Protein AF-A0AAN8F4P0-F1 (afdb_monomer)

Solvent-accessible surface area (backbone atoms only — not comparable to full-atom values): 8234 Å² total; per-residue (Å²): 53,38,34,30,38,40,31,37,31,44,55,84,77,78,76,86,78,85,71,76,69,76,75,73,73,69,79,75,73,87,66,94,61,80,70,64,49,78,47,80,46,96,87,73,50,77,48,78,48,69,84,80,88,81,90,81,79,64,81,75,69,72,89,46,67,77,74,31,66,38,68,35,64,47,76,50,68,70,77,83,46,31,62,89,80,51,80,65,75,82,55,97,80,65,80,80,82,61,90,68,53,47,81,70,41,96,56,40,31,74,73,49,78,43,87,49,62,32,81,50,78,55,98,69

pLDDT: mean 80.94, std 14.15, range [39.75, 96.62]

Secondary structure (DSSP, 8-state):
-EEEEEEEEE----------------------S--EEEEE-TTS-EEEEE------------TTTTS-EEEEEEEE--SS--TTT------TT-----TTSGGGSSSEEEEEEEE--S-PPP--

Foldseek 3Di:
DWKKKWKKWFDDPPDDDPPPPPPPVPPPDPPVDFPWDWDQDPVRDIDIDHDDDDDDDADADCPPPPGDMGIGMDDDDDPPDWCVGDFDDADPCRDDDDPCNQVVDPTIGGDDMGTDDRPDTDPD

Structure (mmCIF, N/CA/C/O backbone):
data_AF-A0AAN8F4P0-F1
#
_entry.id   AF-A0AAN8F4P0-F1
#
loop_
_atom_site.group_PDB
_atom_site.id
_atom_site.type_symbol
_atom_site.label_atom_id
_atom_site.label_alt_id
_atom_site.label_comp_id
_atom_site.label_asym_id
_atom_site.label_entity_id
_atom_site.label_seq_id
_atom_site.pdbx_PDB_ins_code
_atom_site.Cartn_x
_atom_site.Cartn_y
_atom_site.Cartn_z
_atom_site.occupancy
_atom_site.B_iso_or_equiv
_atom_site.auth_seq_id
_atom_site.auth_comp_id
_atom_site.auth_asym_id
_atom_site.auth_atom_id
_atom_site.pdbx_PDB_model_num
ATOM 1 N N . MET A 1 1 ? -2.753 -6.248 11.375 1.00 86.19 1 MET A N 1
ATOM 2 C CA . MET A 1 1 ? -1.836 -5.542 10.443 1.00 86.19 1 MET A CA 1
ATOM 3 C C . MET A 1 1 ? -2.111 -6.020 9.026 1.00 86.19 1 MET A C 1
ATOM 5 O O . MET A 1 1 ? -2.212 -7.223 8.820 1.00 86.19 1 MET A O 1
ATOM 9 N N . CYS A 1 2 ? -2.248 -5.089 8.079 1.00 88.50 2 CYS A N 1
ATOM 10 C CA . CYS A 1 2 ? -2.509 -5.362 6.663 1.00 88.50 2 CYS A CA 1
ATOM 11 C C . CYS A 1 2 ? -1.246 -5.246 5.834 1.00 88.50 2 CYS A C 1
ATOM 13 O O . CYS A 1 2 ? -0.545 -4.241 5.907 1.00 88.50 2 CYS A O 1
ATOM 15 N N . ARG A 1 3 ? -0.980 -6.277 5.038 1.00 90.25 3 ARG A N 1
ATOM 16 C CA . ARG A 1 3 ? 0.167 -6.361 4.137 1.00 90.25 3 ARG A CA 1
ATOM 17 C C . ARG A 1 3 ? -0.305 -6.331 2.695 1.00 90.25 3 ARG A C 1
ATOM 19 O O . ARG A 1 3 ? -1.395 -6.809 2.386 1.00 90.25 3 ARG A O 1
ATOM 26 N N . ALA A 1 4 ? 0.528 -5.807 1.814 1.00 90.12 4 ALA A N 1
ATOM 27 C CA . ALA A 1 4 ? 0.379 -5.951 0.381 1.00 90.12 4 ALA A CA 1
ATOM 28 C C . ALA A 1 4 ? 1.743 -5.951 -0.306 1.00 90.12 4 ALA A C 1
ATOM 30 O O . ALA A 1 4 ? 2.714 -5.417 0.223 1.00 90.12 4 ALA A O 1
ATOM 31 N N . THR A 1 5 ? 1.825 -6.562 -1.481 1.00 91.06 5 THR A N 1
ATOM 32 C CA . THR A 1 5 ? 3.082 -6.722 -2.212 1.00 91.06 5 THR A CA 1
ATOM 33 C C . THR A 1 5 ? 2.974 -6.084 -3.585 1.00 91.06 5 THR A C 1
ATOM 35 O O . THR A 1 5 ? 2.049 -6.367 -4.346 1.00 91.06 5 THR A O 1
ATOM 38 N N . VAL A 1 6 ? 3.955 -5.247 -3.906 1.00 90.94 6 VAL A N 1
ATOM 39 C CA . VAL A 1 6 ? 4.135 -4.615 -5.211 1.00 90.94 6 VAL A CA 1
ATOM 40 C C . VAL A 1 6 ? 5.326 -5.279 -5.889 1.00 90.94 6 VAL A C 1
ATOM 42 O O . VAL A 1 6 ? 6.416 -5.321 -5.316 1.00 90.94 6 VAL A O 1
ATOM 45 N N . GLN A 1 7 ? 5.140 -5.783 -7.105 1.00 91.38 7 GLN A N 1
ATOM 46 C CA . GLN A 1 7 ? 6.234 -6.307 -7.912 1.00 91.38 7 GLN A CA 1
ATOM 47 C C . GLN A 1 7 ? 6.741 -5.225 -8.864 1.00 91.38 7 GLN A C 1
ATOM 49 O O . GLN A 1 7 ? 6.031 -4.806 -9.780 1.00 91.38 7 GLN A O 1
ATOM 54 N N . LEU A 1 8 ? 7.984 -4.808 -8.657 1.00 88.50 8 LEU A N 1
ATOM 55 C CA . LEU A 1 8 ? 8.717 -3.899 -9.526 1.00 88.50 8 LEU A CA 1
ATOM 56 C C . LEU A 1 8 ? 9.556 -4.716 -10.503 1.00 88.50 8 LEU A C 1
ATOM 58 O O . LEU A 1 8 ? 10.270 -5.639 -10.101 1.00 88.50 8 LEU A O 1
ATOM 62 N N . LYS A 1 9 ? 9.485 -4.387 -11.788 1.00 86.75 9 LYS A N 1
ATOM 63 C CA . LYS A 1 9 ? 10.306 -5.008 -12.826 1.00 86.75 9 LYS A CA 1
ATOM 64 C C . LYS A 1 9 ? 11.218 -3.952 -13.420 1.00 86.75 9 LYS A C 1
ATOM 66 O O . LYS A 1 9 ? 10.740 -2.884 -13.787 1.00 86.75 9 LYS A O 1
ATOM 71 N N . LEU A 1 10 ? 12.517 -4.227 -13.489 1.00 80.50 10 LEU A N 1
ATOM 72 C CA . LEU A 1 10 ? 13.431 -3.290 -14.130 1.00 80.50 10 LEU A CA 1
ATOM 73 C C . LEU A 1 10 ? 13.129 -3.236 -15.636 1.00 80.50 10 LEU A C 1
ATOM 75 O O . LEU A 1 10 ? 12.961 -4.278 -16.279 1.00 80.5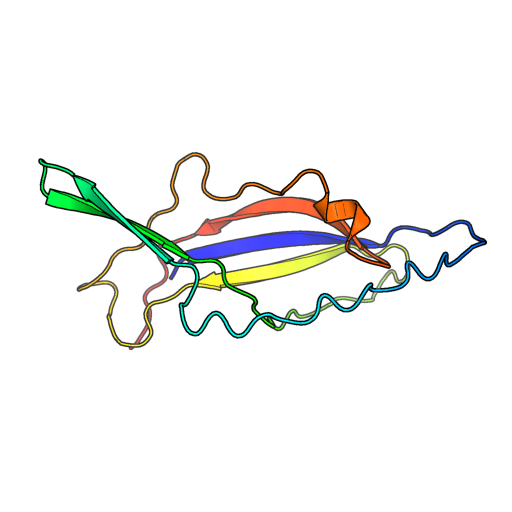0 10 LEU A O 1
ATOM 79 N N . GLN A 1 11 ? 13.050 -2.029 -16.191 1.00 72.50 11 GLN A N 1
ATOM 80 C CA . GLN A 1 11 ? 12.858 -1.826 -17.623 1.00 72.50 11 GLN A CA 1
ATOM 81 C C . GLN A 1 11 ? 14.226 -1.621 -18.284 1.00 72.50 11 GLN A C 1
ATOM 83 O O . GLN A 1 11 ? 15.005 -0.760 -17.875 1.00 72.50 11 GLN A O 1
ATOM 88 N N . MET A 1 12 ? 14.535 -2.407 -19.322 1.00 57.28 12 MET A N 1
ATOM 89 C CA . MET A 1 12 ? 15.708 -2.155 -20.165 1.00 57.28 12 MET A CA 1
ATOM 90 C C . MET A 1 12 ? 15.440 -0.895 -20.985 1.00 57.28 12 MET A C 1
ATOM 92 O O . MET A 1 12 ? 14.730 -0.933 -21.990 1.00 57.28 12 MET A O 1
ATOM 96 N N . ILE A 1 13 ? 15.988 0.230 -20.539 1.00 59.47 13 ILE A N 1
ATOM 97 C CA . ILE A 1 13 ? 15.930 1.483 -21.283 1.00 59.47 13 ILE A CA 1
ATOM 98 C C . ILE A 1 13 ? 16.886 1.339 -22.478 1.00 59.47 13 ILE A C 1
ATOM 100 O O . ILE A 1 13 ? 18.093 1.537 -22.351 1.00 59.47 13 ILE A O 1
ATOM 104 N N . ALA A 1 14 ? 16.375 0.950 -23.648 1.00 44.59 14 ALA A N 1
ATOM 105 C CA . ALA A 1 14 ? 17.085 1.195 -24.901 1.00 44.59 14 ALA A CA 1
ATOM 106 C C . ALA A 1 14 ? 17.119 2.724 -25.096 1.00 44.59 14 ALA A C 1
ATOM 108 O O . ALA A 1 14 ? 16.063 3.342 -25.187 1.00 44.59 14 ALA A O 1
ATOM 109 N N . GLY A 1 15 ? 18.310 3.339 -25.025 1.00 46.22 15 GLY A N 1
ATOM 110 C CA . GLY A 1 15 ? 18.493 4.806 -24.982 1.00 46.22 15 GLY A CA 1
ATOM 111 C C . GLY A 1 15 ? 18.126 5.540 -26.285 1.00 46.22 15 GLY A C 1
ATOM 112 O O . GLY A 1 15 ? 17.486 4.945 -27.147 1.00 46.22 15 GLY A O 1
ATOM 113 N N . PRO A 1 16 ? 18.589 6.788 -26.526 1.00 57.75 16 PRO A N 1
ATOM 114 C CA . PRO A 1 16 ? 19.084 7.832 -25.623 1.00 57.75 16 PRO A CA 1
ATOM 115 C C . PRO A 1 16 ? 17.952 8.842 -25.294 1.00 57.75 16 PRO A C 1
ATOM 117 O O . PRO A 1 16 ? 16.800 8.601 -25.622 1.00 57.75 16 PRO A O 1
ATOM 120 N N . PHE A 1 17 ? 18.277 9.984 -24.679 1.00 51.81 17 PHE A N 1
ATOM 121 C CA . PHE A 1 17 ? 17.366 11.047 -24.207 1.00 51.81 17 PHE A CA 1
ATOM 122 C C . PHE A 1 17 ? 16.738 10.804 -22.830 1.00 51.81 17 PHE A C 1
ATOM 124 O O . PHE A 1 17 ? 15.538 10.598 -22.673 1.00 51.81 17 PHE A O 1
ATOM 131 N N . TYR A 1 18 ? 17.548 11.029 -21.794 1.00 49.97 18 TYR A N 1
ATOM 132 C CA . TYR A 1 18 ? 17.028 11.729 -20.624 1.00 49.97 18 TYR A CA 1
ATOM 133 C C . TYR A 1 18 ? 16.527 13.099 -21.102 1.00 49.97 18 TYR A C 1
ATOM 135 O O . TYR A 1 18 ? 17.280 14.072 -21.125 1.00 49.97 18 TYR A O 1
ATOM 143 N N . THR A 1 19 ? 15.260 13.217 -21.502 1.00 39.75 19 THR A N 1
ATOM 144 C CA . THR A 1 19 ? 14.604 14.507 -21.315 1.00 39.75 19 THR A CA 1
ATOM 145 C C . THR A 1 19 ? 14.534 14.687 -19.813 1.00 39.75 19 THR A C 1
ATOM 147 O O . THR A 1 19 ? 13.699 14.073 -19.146 1.00 39.75 19 THR A O 1
ATOM 150 N N . ILE A 1 20 ? 15.441 15.504 -19.276 1.00 51.56 20 ILE A N 1
ATOM 151 C CA . ILE A 1 20 ? 15.214 16.182 -18.009 1.00 51.56 20 ILE A CA 1
ATOM 152 C C . ILE A 1 20 ? 13.888 16.899 -18.230 1.00 51.56 20 ILE A C 1
ATOM 154 O O . ILE A 1 20 ? 13.850 17.947 -18.872 1.00 51.56 20 ILE A O 1
ATOM 158 N N . LYS A 1 21 ? 12.773 16.310 -17.783 1.00 44.72 21 LYS A N 1
ATOM 159 C CA . LYS A 1 21 ? 11.580 17.114 -17.583 1.00 44.72 21 LYS A CA 1
AT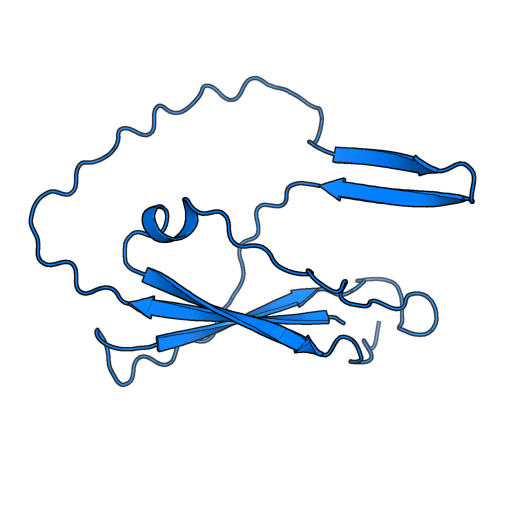OM 160 C C . LYS A 1 21 ? 12.022 18.152 -16.566 1.00 44.72 21 LYS A C 1
ATOM 162 O O . LYS A 1 21 ? 12.414 17.749 -15.466 1.00 44.72 21 LYS A O 1
ATOM 167 N N . PRO A 1 22 ? 12.034 19.452 -16.904 1.00 45.34 22 PRO A N 1
ATOM 168 C CA . PRO A 1 22 ? 12.185 20.443 -15.868 1.00 45.34 22 PRO A CA 1
ATOM 169 C C . PRO A 1 22 ? 11.063 20.145 -14.881 1.00 45.34 22 PRO A C 1
ATOM 171 O O . PRO A 1 22 ? 9.882 20.189 -15.230 1.00 45.34 22 PRO A O 1
ATOM 174 N N . SER A 1 23 ? 11.439 19.758 -13.662 1.00 51.94 23 SER A N 1
ATOM 175 C CA . SER A 1 23 ? 10.560 19.952 -12.528 1.00 51.94 23 SER A CA 1
ATOM 176 C C . SER A 1 23 ? 10.349 21.453 -12.517 1.00 51.94 23 SER A C 1
ATOM 178 O O . SER A 1 23 ? 11.200 22.209 -12.049 1.00 51.94 23 SER A O 1
ATOM 180 N N . SER A 1 24 ? 9.263 21.906 -13.142 1.00 53.56 24 SER A N 1
ATOM 181 C CA . SER A 1 24 ? 8.648 23.159 -12.768 1.00 53.56 24 SER A CA 1
ATOM 182 C C . SER A 1 24 ? 8.332 22.956 -11.298 1.00 53.56 24 SER A C 1
ATOM 184 O O . SER A 1 24 ? 7.316 22.349 -10.952 1.00 53.56 24 SER A O 1
ATOM 186 N N . ALA A 1 25 ? 9.297 23.333 -10.458 1.00 55.72 25 ALA A N 1
ATOM 187 C CA . ALA A 1 25 ? 9.161 23.409 -9.030 1.00 55.72 25 ALA A CA 1
ATOM 188 C C . ALA A 1 25 ? 7.974 24.334 -8.830 1.00 55.72 25 ALA A C 1
ATOM 190 O O . ALA A 1 25 ? 8.070 25.554 -8.959 1.00 55.72 25 ALA A O 1
ATOM 191 N N . LEU A 1 26 ? 6.815 23.710 -8.657 1.00 57.72 26 LEU A N 1
ATOM 192 C CA . LEU A 1 26 ? 5.594 24.397 -8.343 1.00 57.72 26 LEU A CA 1
ATOM 193 C C . LEU A 1 26 ? 5.906 25.036 -7.005 1.00 57.72 26 LEU A C 1
ATOM 195 O O . LEU A 1 26 ? 6.161 24.333 -6.023 1.00 57.72 26 LEU A O 1
ATOM 199 N N . LEU A 1 27 ? 6.000 26.364 -7.028 1.00 56.50 27 LEU A N 1
ATOM 200 C CA . LEU A 1 27 ? 6.011 27.214 -5.856 1.00 56.50 27 LEU A CA 1
ATOM 201 C C . LEU A 1 27 ? 4.954 26.623 -4.926 1.00 56.50 27 LEU A C 1
ATOM 203 O O . LEU A 1 27 ? 3.775 26.715 -5.255 1.00 56.50 27 LEU A O 1
ATOM 207 N N . LYS A 1 28 ? 5.351 25.896 -3.870 1.00 66.25 28 LYS A N 1
ATOM 208 C CA . LYS A 1 28 ? 4.388 25.307 -2.936 1.00 66.25 28 LYS A CA 1
ATOM 209 C C . LYS A 1 28 ? 3.642 26.501 -2.351 1.00 66.25 28 LYS A C 1
ATOM 211 O O . LYS A 1 28 ? 4.255 27.225 -1.563 1.00 66.25 28 LYS A O 1
ATOM 216 N N . PRO A 1 29 ? 2.372 26.757 -2.718 1.00 60.81 29 PRO A N 1
ATOM 217 C CA . PRO A 1 29 ? 1.614 27.752 -1.997 1.00 60.81 29 PRO A CA 1
ATOM 218 C C . PRO A 1 29 ? 1.501 27.196 -0.580 1.00 60.81 29 PRO A C 1
ATOM 220 O O . PRO A 1 29 ? 1.296 25.992 -0.395 1.00 60.81 29 PRO A O 1
ATOM 223 N N . CYS A 1 30 ? 1.702 28.049 0.416 1.00 60.59 30 CYS A N 1
ATOM 224 C CA . CYS A 1 30 ? 1.538 27.694 1.815 1.00 60.59 30 CYS A CA 1
ATOM 225 C C . CYS A 1 30 ? 0.045 27.434 2.094 1.00 60.59 30 CYS A C 1
ATOM 227 O O . CYS A 1 30 ? -0.646 28.259 2.676 1.00 60.59 30 CYS A O 1
ATOM 229 N N . PHE A 1 31 ? -0.485 26.302 1.629 1.00 55.16 31 PHE A N 1
ATOM 230 C CA . PHE A 1 31 ? -1.727 25.750 2.145 1.00 55.16 31 PHE A CA 1
ATOM 231 C C . PHE A 1 31 ? -1.355 25.022 3.433 1.00 55.16 31 PHE A C 1
ATOM 233 O O . PHE A 1 31 ? -0.963 23.857 3.413 1.00 55.16 31 PHE A O 1
ATOM 240 N N . LEU A 1 32 ? -1.463 25.711 4.569 1.00 64.06 32 LEU A N 1
ATOM 241 C CA . LEU A 1 32 ? -1.350 25.123 5.913 1.00 64.06 32 LEU A CA 1
ATOM 242 C C . LEU A 1 32 ? -2.572 24.254 6.257 1.00 64.06 32 LEU A C 1
ATOM 244 O O . LEU A 1 32 ? -3.018 24.205 7.398 1.00 64.06 32 LEU A O 1
ATOM 248 N N . GLN A 1 33 ? -3.135 23.576 5.262 1.00 67.38 33 GLN A N 1
ATOM 249 C CA . GLN A 1 33 ? -4.242 22.664 5.431 1.00 67.38 33 GLN A CA 1
ATOM 250 C C . GLN A 1 33 ? -3.880 21.355 4.752 1.00 67.38 33 GLN A C 1
ATOM 252 O O . GLN A 1 33 ? -3.655 21.253 3.549 1.00 67.38 33 GLN A O 1
ATOM 257 N N . GLU A 1 34 ? -3.754 20.342 5.585 1.00 71.94 34 GLU A N 1
ATOM 258 C CA . GLU A 1 34 ? -3.470 18.978 5.187 1.00 71.94 34 GLU A CA 1
ATOM 259 C C . GLU A 1 34 ? -4.636 18.446 4.350 1.00 71.94 34 GLU A C 1
ATOM 261 O O . GLU A 1 34 ? -5.788 18.486 4.783 1.00 71.94 34 GLU A O 1
ATOM 266 N N . ASN A 1 35 ? -4.315 17.952 3.149 1.00 80.31 35 ASN A N 1
ATOM 267 C CA . ASN A 1 35 ? -5.267 17.370 2.205 1.00 80.31 35 ASN A CA 1
ATOM 268 C C . ASN A 1 35 ? -5.911 16.117 2.814 1.00 80.31 35 ASN A C 1
ATOM 270 O O . ASN A 1 35 ? -5.397 15.003 2.672 1.00 80.31 35 ASN A O 1
ATOM 274 N N . ARG A 1 36 ? -7.014 16.329 3.530 1.00 89.75 36 ARG A N 1
ATOM 275 C CA . ARG A 1 36 ? -7.841 15.301 4.155 1.00 89.75 36 ARG A CA 1
ATOM 276 C C . ARG A 1 36 ? -9.287 15.508 3.757 1.00 89.75 36 ARG A C 1
ATOM 278 O O . ARG A 1 36 ? -9.787 16.631 3.785 1.00 89.75 36 ARG A O 1
ATOM 285 N N . PHE A 1 37 ? -9.954 14.409 3.461 1.00 92.81 37 PHE A N 1
ATOM 286 C CA . PHE A 1 37 ? -11.377 14.354 3.196 1.00 92.81 37 PHE A CA 1
ATOM 287 C C . PHE A 1 37 ? -12.055 13.523 4.287 1.00 92.81 37 PHE A C 1
ATOM 289 O O . PHE A 1 37 ? -11.609 12.423 4.614 1.00 92.81 37 PHE A O 1
ATOM 296 N N . LEU A 1 38 ? -13.126 14.068 4.863 1.00 94.00 38 LEU A N 1
ATOM 297 C CA . LEU A 1 38 ? -13.923 13.418 5.896 1.00 94.00 38 LEU A CA 1
ATOM 298 C C . LEU A 1 38 ? -15.398 13.520 5.515 1.00 94.00 38 LEU A C 1
ATOM 300 O O . LEU A 1 38 ? -15.913 14.622 5.332 1.00 94.00 38 LEU A O 1
ATOM 304 N N . LYS A 1 39 ? -16.087 12.382 5.426 1.00 94.94 39 LYS A N 1
ATOM 305 C CA . LYS A 1 39 ? -17.531 12.334 5.175 1.00 94.94 39 LYS A CA 1
ATOM 306 C C . LYS A 1 39 ? -18.215 11.459 6.213 1.00 94.94 39 LYS A C 1
ATOM 308 O O . LYS A 1 39 ? -17.963 10.258 6.286 1.00 94.94 39 LYS A O 1
ATOM 313 N N . ILE A 1 40 ? -19.110 12.075 6.979 1.00 96.56 40 ILE A N 1
ATOM 314 C CA . ILE A 1 40 ? -19.985 11.396 7.933 1.00 96.56 40 ILE A CA 1
ATOM 315 C C . ILE A 1 40 ? -21.283 11.049 7.206 1.00 96.56 40 ILE A C 1
ATOM 317 O O . ILE A 1 40 ? -21.919 11.912 6.599 1.00 96.56 40 ILE A O 1
ATOM 321 N N . ARG A 1 41 ? -21.658 9.774 7.229 1.00 96.56 41 ARG A N 1
ATOM 322 C CA . ARG A 1 41 ? -22.939 9.295 6.706 1.00 96.56 41 ARG A CA 1
ATOM 323 C C . ARG A 1 41 ? -23.995 9.296 7.813 1.00 96.56 41 ARG A C 1
ATOM 325 O O . ARG A 1 41 ? -23.668 9.203 8.992 1.00 96.56 41 ARG A O 1
ATOM 332 N N . SER A 1 42 ? -25.269 9.347 7.431 1.00 96.50 42 SER A N 1
ATOM 333 C CA . SER A 1 42 ? -26.398 9.310 8.373 1.00 96.50 42 SER A CA 1
ATOM 334 C C . SER A 1 42 ? -26.514 7.999 9.163 1.00 96.50 42 SER A C 1
ATOM 336 O O . SER A 1 42 ? -27.130 7.992 10.221 1.00 96.50 42 SER A O 1
ATOM 338 N N . ASP A 1 43 ? -25.903 6.908 8.691 1.00 96.62 43 ASP A N 1
ATOM 339 C CA . ASP A 1 43 ? -25.844 5.610 9.380 1.00 96.62 43 ASP A CA 1
ATOM 340 C C . ASP A 1 43 ? -24.698 5.509 10.403 1.00 96.62 43 ASP A C 1
ATOM 342 O O . ASP A 1 43 ? -24.438 4.433 10.936 1.00 96.62 43 ASP A O 1
ATOM 346 N N . GLY A 1 44 ? -23.981 6.609 10.653 1.00 95.12 44 GLY A N 1
ATOM 347 C CA . GLY A 1 44 ? -22.860 6.657 11.591 1.00 95.12 44 GLY A CA 1
ATOM 348 C C . GLY A 1 44 ? -21.529 6.163 11.019 1.00 95.12 44 GLY A C 1
ATOM 349 O O . GLY A 1 44 ? -20.525 6.178 11.728 1.00 95.12 44 GLY A O 1
ATOM 350 N N . LYS A 1 45 ? -21.468 5.762 9.740 1.00 94.38 45 LYS A N 1
ATOM 351 C CA . LYS A 1 45 ? -20.202 5.384 9.093 1.00 94.38 45 LYS A CA 1
ATOM 352 C C . LYS A 1 45 ? -19.382 6.614 8.709 1.00 94.38 45 LYS A C 1
ATOM 354 O O . LYS A 1 45 ? -19.909 7.595 8.176 1.00 94.38 45 LYS A O 1
ATOM 359 N N . LEU A 1 46 ? -18.072 6.515 8.915 1.00 94.94 46 LEU A N 1
ATOM 360 C CA . LEU A 1 46 ? -17.100 7.552 8.594 1.00 94.94 46 LEU A CA 1
ATOM 361 C C . LEU A 1 46 ? -16.243 7.131 7.403 1.00 94.94 46 LEU A C 1
ATOM 363 O O . LEU A 1 46 ? -15.630 6.068 7.424 1.00 94.94 46 LEU A O 1
ATOM 367 N N . ILE A 1 47 ? -16.175 7.981 6.383 1.00 93.88 47 ILE A N 1
ATOM 368 C CA . ILE A 1 47 ? -15.219 7.840 5.284 1.00 93.88 47 ILE A CA 1
ATOM 369 C C . ILE A 1 47 ? -14.105 8.852 5.524 1.00 93.88 47 ILE A C 1
ATOM 371 O O . ILE A 1 47 ? -14.372 10.052 5.616 1.00 93.88 47 ILE A O 1
ATOM 375 N N . TYR A 1 48 ? -12.875 8.358 5.627 1.00 93.19 48 TYR A N 1
ATOM 376 C CA . TYR A 1 48 ? -11.673 9.158 5.825 1.00 93.19 48 TYR A 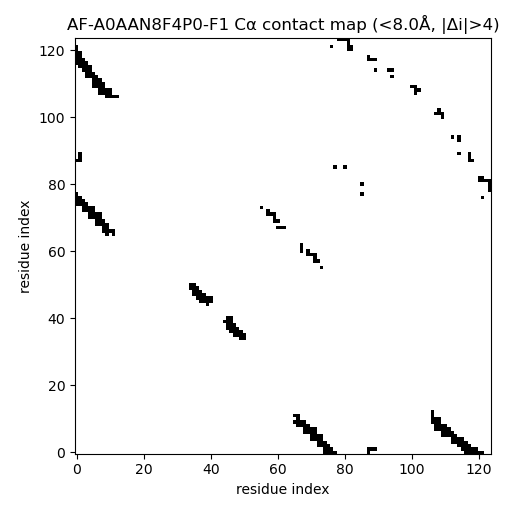CA 1
ATOM 377 C C . TYR A 1 48 ? -10.673 8.865 4.709 1.00 93.19 48 TYR A C 1
ATOM 379 O O . TYR A 1 48 ? -10.284 7.715 4.524 1.00 93.19 48 TYR A O 1
ATOM 387 N N . ASP A 1 49 ? -10.258 9.904 3.989 1.00 92.31 49 ASP A N 1
ATOM 388 C CA . ASP A 1 49 ? -9.262 9.810 2.923 1.00 92.31 49 ASP A CA 1
ATOM 389 C C . ASP A 1 49 ? -8.168 10.869 3.111 1.00 92.31 49 ASP A C 1
ATOM 391 O O . ASP A 1 49 ? -8.424 12.020 3.481 1.00 92.31 49 ASP A O 1
ATOM 395 N N . ARG A 1 50 ? -6.919 10.460 2.891 1.00 91.00 50 ARG A N 1
ATOM 396 C CA . ARG A 1 50 ? -5.734 11.300 3.049 1.00 91.00 50 ARG A CA 1
ATOM 397 C C . ARG A 1 50 ? -4.653 10.868 2.074 1.00 91.00 50 ARG A C 1
ATOM 399 O O . ARG A 1 50 ? -4.249 9.709 2.037 1.00 91.00 50 ARG A O 1
ATOM 406 N N . ARG A 1 51 ? -4.059 11.850 1.394 1.00 89.19 51 ARG A N 1
ATOM 407 C CA . ARG A 1 51 ? -2.849 11.630 0.600 1.00 89.19 51 ARG A CA 1
ATOM 408 C C . ARG A 1 51 ? -1.623 11.510 1.505 1.00 89.19 51 ARG A C 1
ATOM 410 O O . ARG A 1 51 ? -1.303 12.441 2.245 1.00 89.19 51 ARG A O 1
ATOM 417 N N . LEU A 1 52 ? -0.913 10.389 1.397 1.00 88.25 52 LEU A N 1
ATOM 418 C CA . LEU A 1 52 ? 0.348 10.135 2.093 1.00 88.25 52 LEU A CA 1
ATOM 419 C C . LEU A 1 52 ? 1.499 10.019 1.089 1.00 88.25 52 LEU A C 1
ATOM 421 O O . LEU A 1 52 ? 1.351 9.403 0.036 1.00 88.25 52 LEU A O 1
ATOM 425 N N . THR A 1 53 ? 2.651 10.585 1.442 1.00 88.06 53 THR A N 1
ATOM 426 C CA . THR A 1 53 ? 3.929 10.333 0.764 1.00 88.06 53 THR A CA 1
ATOM 427 C C . THR A 1 53 ? 4.816 9.603 1.760 1.00 88.06 53 THR A C 1
ATOM 429 O O . THR A 1 53 ? 5.147 10.165 2.802 1.00 88.06 53 THR A O 1
ATOM 432 N N . LEU A 1 54 ? 5.152 8.346 1.472 1.00 86.44 54 LEU A N 1
ATOM 433 C CA . LEU A 1 54 ? 5.873 7.466 2.390 1.00 86.44 54 LEU A CA 1
ATOM 434 C C . LEU A 1 54 ? 7.215 7.056 1.785 1.00 86.44 54 LEU A C 1
ATOM 436 O O . LEU A 1 54 ? 7.300 6.758 0.596 1.00 86.44 54 LEU A O 1
ATOM 440 N N . HIS A 1 55 ? 8.243 6.998 2.627 1.00 89.62 55 HIS A N 1
ATOM 441 C CA . HIS A 1 55 ? 9.521 6.372 2.305 1.00 89.62 55 HIS A CA 1
ATOM 442 C C . HIS A 1 55 ? 9.552 5.006 2.986 1.00 89.62 55 HIS A C 1
ATOM 444 O O . HIS A 1 55 ? 9.620 4.925 4.210 1.00 89.62 55 HIS A O 1
ATOM 450 N N . LEU A 1 56 ? 9.438 3.942 2.194 1.00 88.75 56 LEU A N 1
ATOM 451 C CA . LEU A 1 56 ? 9.372 2.567 2.685 1.00 88.75 56 LEU A CA 1
ATOM 452 C C . LEU A 1 56 ? 10.698 1.850 2.429 1.00 88.75 56 LEU A C 1
ATOM 454 O O . LEU A 1 56 ? 11.362 2.101 1.423 1.00 88.75 56 LEU A O 1
ATOM 458 N N . SER A 1 57 ? 11.071 0.945 3.330 1.00 91.19 57 SER A N 1
ATOM 459 C CA . SER A 1 57 ? 12.213 0.052 3.150 1.00 91.19 57 SER A CA 1
ATOM 460 C C . SER A 1 57 ? 11.771 -1.250 2.480 1.00 91.19 57 SER A C 1
ATOM 462 O O . SER A 1 57 ? 10.732 -1.817 2.807 1.00 91.19 57 SER A O 1
ATOM 464 N N . CYS A 1 58 ? 12.568 -1.733 1.528 1.00 90.75 58 CYS A N 1
ATOM 465 C CA . CYS A 1 58 ? 12.322 -2.977 0.804 1.00 90.75 58 CYS A CA 1
ATOM 466 C C . CYS A 1 58 ? 13.643 -3.732 0.624 1.00 90.75 58 CYS A C 1
ATOM 468 O O . CYS A 1 58 ? 14.654 -3.135 0.254 1.00 90.75 58 CYS A O 1
ATOM 470 N N . SER A 1 59 ? 13.646 -5.039 0.905 1.00 91.50 59 SER A N 1
ATOM 471 C CA . SER A 1 59 ? 14.819 -5.896 0.701 1.00 91.50 59 SER A CA 1
ATOM 472 C C . SER A 1 59 ? 14.866 -6.386 -0.744 1.00 91.50 59 SER A C 1
ATOM 474 O O . SER A 1 59 ? 13.981 -7.117 -1.188 1.00 91.50 59 SER A O 1
ATOM 476 N N . MET A 1 60 ? 15.903 -5.986 -1.479 1.00 89.75 60 MET A N 1
ATOM 477 C CA . MET A 1 60 ? 16.059 -6.309 -2.895 1.00 89.75 60 MET A CA 1
ATOM 478 C C .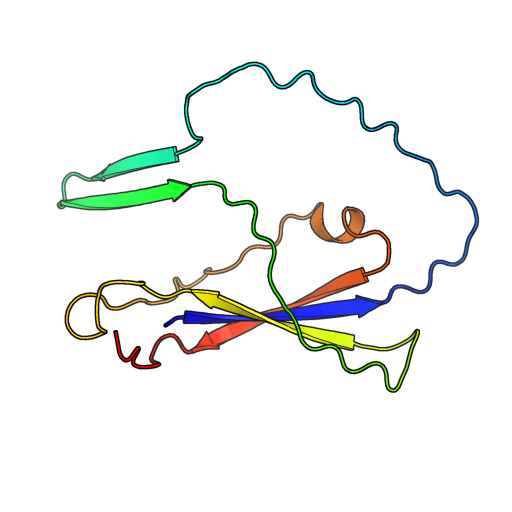 MET A 1 60 ? 17.022 -7.474 -3.123 1.00 89.75 60 MET A C 1
ATOM 480 O O . MET A 1 60 ? 18.100 -7.535 -2.537 1.00 89.75 60 MET A O 1
ATOM 484 N N . HIS A 1 61 ? 16.649 -8.371 -4.033 1.00 88.75 61 HIS A N 1
ATOM 485 C CA . HIS A 1 61 ? 17.450 -9.525 -4.433 1.00 88.75 61 HIS A CA 1
ATOM 486 C C . HIS A 1 61 ? 18.039 -9.293 -5.829 1.00 88.75 61 HIS A C 1
ATOM 488 O O . HIS A 1 61 ? 17.377 -9.525 -6.838 1.00 88.75 61 HIS A O 1
ATOM 494 N N . LEU A 1 62 ? 19.296 -8.849 -5.896 1.00 88.31 62 LEU A N 1
ATOM 495 C CA . LEU A 1 62 ? 19.964 -8.389 -7.128 1.00 88.31 62 LEU A CA 1
ATOM 496 C C . LEU A 1 62 ? 20.659 -9.506 -7.933 1.00 88.31 62 LEU A C 1
ATOM 498 O O . LEU A 1 62 ? 21.604 -9.259 -8.676 1.00 88.31 62 LEU A O 1
ATOM 502 N N . SER A 1 63 ? 20.211 -10.756 -7.801 1.00 88.88 63 SER A N 1
ATOM 503 C CA . SER A 1 63 ? 20.887 -11.918 -8.409 1.00 88.88 63 SER A CA 1
ATOM 504 C C . SER A 1 63 ? 20.887 -11.923 -9.942 1.00 88.88 63 SER A C 1
ATOM 506 O O . SER A 1 63 ? 21.742 -12.559 -10.552 1.00 88.88 63 SER A O 1
ATOM 508 N N . ARG A 1 64 ? 19.926 -11.235 -10.570 1.00 84.88 64 ARG A N 1
ATOM 509 C CA . ARG A 1 64 ? 19.746 -11.178 -12.030 1.00 84.88 64 ARG A CA 1
ATOM 510 C C . ARG A 1 64 ? 19.770 -9.756 -12.575 1.00 84.88 64 ARG A C 1
ATOM 512 O O . ARG A 1 64 ? 19.164 -9.501 -13.609 1.00 84.88 64 ARG A O 1
ATOM 519 N N . TYR A 1 65 ? 20.435 -8.835 -11.885 1.00 82.25 65 TYR A N 1
ATOM 520 C CA . TYR A 1 65 ? 20.566 -7.460 -12.359 1.00 82.25 65 TYR A CA 1
ATOM 521 C C . TYR A 1 65 ? 21.159 -7.430 -13.784 1.00 82.25 65 TYR A C 1
ATOM 523 O O . TYR A 1 65 ? 22.140 -8.141 -14.024 1.00 82.25 65 TYR A O 1
ATOM 531 N N . PRO 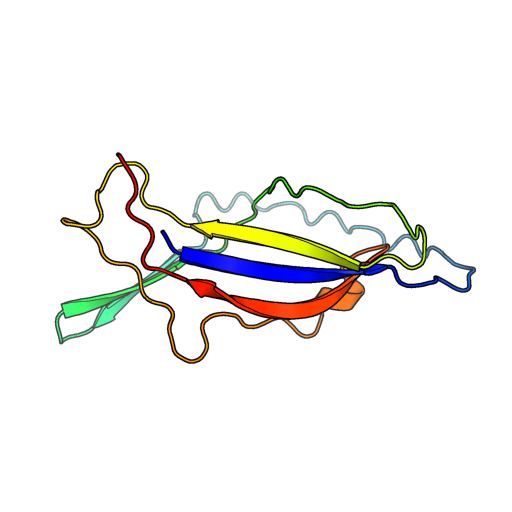A 1 66 ? 20.617 -6.650 -14.743 1.00 81.94 66 PRO A N 1
ATOM 532 C CA . PRO A 1 66 ? 19.512 -5.680 -14.656 1.00 81.94 66 PRO A CA 1
ATOM 533 C C . PRO A 1 66 ? 18.128 -6.240 -15.074 1.00 81.94 66 PRO A C 1
ATOM 535 O O . PRO A 1 66 ? 17.227 -5.492 -15.418 1.00 81.94 66 PRO A O 1
ATOM 538 N N . MET A 1 67 ? 17.937 -7.557 -15.137 1.00 83.75 67 MET A N 1
ATOM 539 C CA . MET A 1 67 ? 16.670 -8.207 -15.528 1.00 83.75 67 MET A CA 1
ATOM 540 C C . MET A 1 67 ? 15.942 -8.833 -14.330 1.00 83.75 67 MET A C 1
ATOM 542 O O . MET A 1 67 ? 15.237 -9.840 -14.449 1.00 83.75 67 MET A O 1
ATOM 546 N N . ASP A 1 68 ? 16.149 -8.269 -13.150 1.00 85.62 68 ASP A N 1
ATOM 547 C CA . ASP A 1 68 ? 15.573 -8.722 -11.901 1.00 85.62 68 ASP A CA 1
ATOM 548 C C . ASP A 1 68 ? 14.150 -8.184 -11.682 1.00 85.62 68 ASP A C 1
ATOM 550 O O . ASP A 1 68 ? 13.707 -7.183 -12.252 1.00 85.62 68 ASP A O 1
ATOM 554 N N . SER A 1 69 ? 13.407 -8.898 -10.839 1.00 88.62 69 SER A N 1
ATOM 555 C CA . SER A 1 69 ? 12.092 -8.483 -10.361 1.00 88.62 69 SER A CA 1
ATOM 556 C C . SER A 1 69 ? 12.120 -8.409 -8.846 1.00 88.62 69 SER A C 1
ATOM 558 O O . SER A 1 69 ? 12.520 -9.378 -8.197 1.00 88.62 69 SER A O 1
ATOM 560 N N . GLN A 1 70 ? 11.664 -7.291 -8.297 1.00 90.94 70 GLN A N 1
ATOM 561 C CA . GLN A 1 70 ? 11.688 -7.018 -6.869 1.00 90.94 70 GLN A CA 1
ATOM 562 C C . GLN A 1 70 ? 10.275 -7.042 -6.305 1.00 90.94 70 GLN A C 1
ATOM 564 O O . GLN A 1 70 ? 9.386 -6.375 -6.823 1.00 90.94 70 GLN A O 1
ATOM 569 N N . ASN A 1 71 ? 10.071 -7.805 -5.234 1.00 92.50 71 ASN A N 1
ATOM 570 C CA . ASN A 1 71 ? 8.805 -7.847 -4.510 1.00 92.50 71 ASN A CA 1
ATOM 571 C C . ASN A 1 71 ? 8.934 -6.977 -3.263 1.00 92.50 71 ASN A C 1
ATOM 573 O O . ASN A 1 71 ? 9.578 -7.377 -2.295 1.00 92.50 71 ASN A O 1
ATOM 577 N N . CYS A 1 72 ? 8.322 -5.798 -3.290 1.00 91.50 72 CYS A N 1
ATOM 578 C CA . CYS A 1 72 ? 8.330 -4.877 -2.167 1.00 91.50 72 CYS A CA 1
ATOM 579 C C . CYS A 1 72 ? 7.037 -4.964 -1.375 1.00 91.50 72 CYS A C 1
ATOM 581 O O . CYS A 1 72 ? 5.938 -4.839 -1.917 1.00 91.50 72 CYS A O 1
ATOM 583 N N . GLU A 1 73 ? 7.184 -5.187 -0.075 1.00 91.25 73 GLU A N 1
ATOM 584 C CA . GLU A 1 73 ? 6.066 -5.285 0.843 1.00 91.25 73 GLU A CA 1
ATOM 585 C C . GLU A 1 73 ? 5.728 -3.921 1.444 1.00 91.25 73 GLU A C 1
ATOM 587 O O . GLU A 1 73 ? 6.597 -3.177 1.894 1.00 91.25 73 GLU A O 1
ATOM 592 N N . ILE A 1 74 ? 4.437 -3.618 1.473 1.00 90.56 74 ILE A N 1
ATOM 593 C CA . ILE A 1 74 ? 3.860 -2.469 2.151 1.00 90.56 74 ILE A CA 1
ATOM 594 C C . ILE A 1 74 ? 3.005 -3.012 3.283 1.00 90.56 74 ILE A C 1
ATOM 596 O O . ILE A 1 74 ? 2.135 -3.855 3.055 1.00 90.56 74 ILE A O 1
ATOM 600 N N . ALA A 1 75 ? 3.231 -2.520 4.497 1.00 89.19 75 ALA A N 1
ATOM 601 C CA . ALA A 1 75 ? 2.453 -2.936 5.646 1.00 89.19 75 ALA A CA 1
ATOM 602 C C . ALA A 1 75 ? 1.918 -1.756 6.453 1.00 89.19 75 ALA A C 1
ATOM 604 O O . ALA A 1 75 ? 2.635 -0.802 6.746 1.00 89.19 75 ALA A O 1
ATOM 605 N N . PHE A 1 76 ? 0.653 -1.873 6.845 1.00 88.25 76 PHE A N 1
ATOM 606 C CA . PHE A 1 76 ? -0.071 -0.901 7.648 1.00 88.25 76 PHE A CA 1
ATOM 607 C C . PHE A 1 76 ? -0.547 -1.543 8.950 1.00 88.25 76 PHE A C 1
ATOM 609 O O . PHE A 1 76 ? -1.076 -2.661 8.975 1.00 88.25 76 PHE A O 1
ATOM 616 N N . ALA A 1 77 ? -0.356 -0.820 10.045 1.00 88.81 77 ALA A N 1
ATOM 617 C CA . ALA A 1 77 ? -0.756 -1.230 11.378 1.00 88.81 77 ALA A CA 1
ATOM 618 C C . ALA A 1 77 ? -1.093 -0.003 12.226 1.00 88.81 77 ALA A C 1
ATOM 620 O O . ALA A 1 77 ? -0.522 1.072 12.029 1.00 88.81 77 ALA A O 1
ATOM 621 N N . SER A 1 78 ? -1.988 -0.189 13.189 1.00 88.19 78 SER A N 1
ATOM 622 C CA . SER A 1 78 ? -2.130 0.722 14.316 1.00 88.19 78 SER A CA 1
ATOM 623 C C . SER A 1 78 ? -0.856 0.679 15.153 1.00 88.19 78 SER A C 1
ATOM 625 O O . SER A 1 78 ? -0.290 -0.385 15.393 1.00 88.19 78 SER A O 1
ATOM 627 N N . TYR A 1 79 ? -0.406 1.849 15.599 1.00 87.75 79 TYR A N 1
ATOM 628 C CA . TYR A 1 79 ? 0.725 1.934 16.520 1.00 87.75 79 TYR A CA 1
ATOM 629 C C . TYR A 1 79 ? 0.310 1.644 17.968 1.00 87.75 79 TYR A C 1
ATOM 631 O O . TYR A 1 79 ? 1.055 1.001 18.690 1.00 87.75 79 TYR A O 1
ATOM 639 N N . ALA A 1 80 ? -0.869 2.124 18.379 1.00 88.44 80 ALA A N 1
ATOM 640 C CA . ALA A 1 80 ? -1.299 2.156 19.781 1.00 88.44 80 ALA A CA 1
ATOM 641 C C . ALA A 1 80 ? -2.489 1.239 20.112 1.00 88.44 80 ALA A C 1
ATOM 643 O O . ALA A 1 80 ? -2.951 1.246 21.245 1.00 88.44 80 ALA A O 1
ATOM 644 N N . TYR A 1 81 ? -3.031 0.529 19.123 1.00 87.69 81 TYR A N 1
ATOM 645 C CA . TYR A 1 81 ? -4.226 -0.295 19.295 1.00 87.69 81 TYR A CA 1
ATOM 646 C C . TYR A 1 81 ? -3.942 -1.722 18.866 1.00 87.69 81 TYR A C 1
ATOM 648 O O . TYR A 1 81 ? -3.350 -1.945 17.800 1.00 87.69 81 TYR A O 1
ATOM 656 N N . THR A 1 82 ? -4.443 -2.661 19.658 1.00 87.88 82 THR A N 1
ATOM 657 C CA . THR A 1 82 ? -4.321 -4.089 19.392 1.00 87.88 82 THR A CA 1
ATOM 658 C C . THR A 1 82 ? -5.396 -4.550 18.403 1.00 87.88 82 THR A C 1
ATOM 660 O O . THR A 1 82 ? -6.311 -3.809 18.032 1.00 87.88 82 THR A O 1
ATOM 663 N N . THR A 1 83 ? -5.330 -5.819 17.990 1.00 86.00 83 THR A N 1
ATOM 664 C CA . THR A 1 83 ? -6.381 -6.440 17.163 1.00 86.00 83 THR A CA 1
ATOM 665 C C . THR A 1 83 ? -7.720 -6.615 17.876 1.00 86.00 83 THR A C 1
ATOM 667 O O . THR A 1 83 ? -8.716 -6.921 17.214 1.00 86.00 83 THR A O 1
ATOM 670 N N . ASP A 1 84 ? -7.736 -6.474 19.201 1.00 86.88 84 ASP A N 1
ATOM 671 C CA . ASP A 1 84 ? -8.955 -6.574 19.999 1.00 86.88 84 ASP A CA 1
ATOM 672 C C . ASP A 1 84 ? -9.732 -5.244 19.968 1.00 86.88 84 ASP A C 1
ATOM 674 O O . ASP A 1 84 ? -10.961 -5.258 20.010 1.00 86.88 84 ASP A O 1
ATOM 678 N N . ASP A 1 85 ? -9.030 -4.121 19.762 1.00 89.38 85 ASP A N 1
ATOM 679 C CA . ASP A 1 85 ? -9.614 -2.780 19.648 1.00 89.38 85 ASP A CA 1
ATOM 680 C C . ASP A 1 85 ? -9.961 -2.410 18.198 1.00 89.38 85 ASP A C 1
ATOM 682 O O . ASP A 1 85 ? -11.030 -1.864 17.919 1.00 89.38 85 ASP A O 1
ATOM 686 N N . ILE A 1 86 ? -9.047 -2.688 17.256 1.00 88.88 86 ILE A N 1
ATOM 687 C CA . ILE A 1 86 ? -9.183 -2.297 15.846 1.00 88.88 86 ILE A CA 1
ATOM 688 C C . ILE A 1 86 ? -8.863 -3.478 14.931 1.00 88.88 86 ILE A C 1
ATOM 690 O O . ILE A 1 86 ? -7.775 -4.056 14.960 1.00 88.88 86 ILE A O 1
ATOM 694 N N . LYS A 1 87 ? -9.803 -3.784 14.033 1.00 88.69 87 LYS A N 1
ATOM 695 C CA . LYS A 1 87 ? -9.636 -4.784 12.974 1.00 88.69 87 LYS A CA 1
ATOM 696 C C . LYS A 1 87 ? -9.555 -4.093 11.622 1.00 88.69 87 LYS A C 1
ATOM 698 O O . LYS A 1 87 ? -10.428 -3.310 11.263 1.00 88.69 87 LYS A O 1
ATOM 703 N N . TYR A 1 88 ? -8.489 -4.393 10.889 1.00 89.69 88 TYR A N 1
ATOM 704 C CA . TYR A 1 88 ? -8.303 -3.922 9.524 1.00 89.69 88 TYR A CA 1
ATOM 705 C C . TYR A 1 88 ? -8.740 -4.999 8.539 1.00 89.69 88 TYR A C 1
ATOM 707 O O . TYR A 1 88 ? -8.402 -6.170 8.715 1.00 89.69 88 TYR A O 1
ATOM 715 N N . GLU A 1 89 ? -9.438 -4.587 7.488 1.00 89.50 89 GLU A N 1
ATOM 716 C CA . GLU A 1 89 ? -9.884 -5.449 6.398 1.00 89.50 89 GLU A CA 1
ATOM 717 C C . GLU A 1 89 ? -9.689 -4.708 5.074 1.00 89.50 89 GLU A C 1
ATOM 719 O O . GLU A 1 89 ? -9.890 -3.494 4.993 1.00 89.50 89 GLU A O 1
ATOM 724 N N . TRP A 1 90 ? -9.248 -5.435 4.048 1.00 89.25 90 TRP A N 1
ATOM 725 C CA . TRP A 1 90 ? -9.162 -4.894 2.698 1.00 89.25 90 TRP A CA 1
ATOM 726 C C . TRP A 1 90 ? -10.559 -4.797 2.092 1.00 89.25 90 TRP A C 1
ATOM 728 O O . TRP A 1 90 ? -11.340 -5.742 2.183 1.00 89.25 90 TRP A O 1
ATOM 738 N N . ASP A 1 91 ? -10.840 -3.681 1.427 1.00 88.88 91 ASP A N 1
ATOM 739 C CA . ASP A 1 91 ? -12.008 -3.586 0.555 1.00 88.88 91 ASP A CA 1
ATOM 740 C C . ASP A 1 91 ? -11.809 -4.456 -0.703 1.00 88.88 91 ASP A C 1
ATOM 742 O O . ASP A 1 91 ? -10.684 -4.841 -1.043 1.00 88.88 91 ASP A O 1
ATOM 746 N N . VAL A 1 92 ? -12.895 -4.751 -1.418 1.00 85.75 92 VAL A N 1
ATOM 747 C CA . VAL A 1 92 ? -12.885 -5.592 -2.628 1.00 8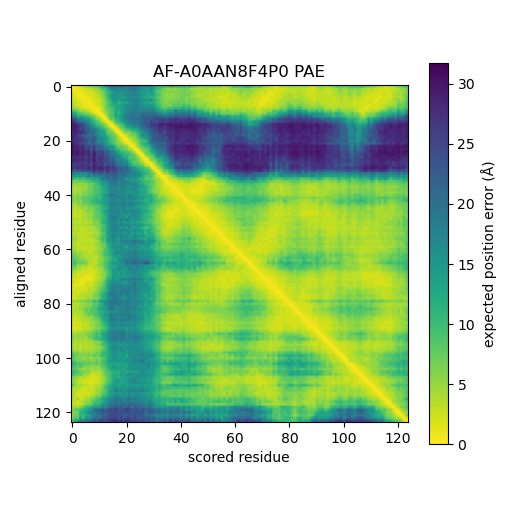5.75 92 VAL A CA 1
ATOM 748 C C . VAL A 1 92 ? -11.892 -5.048 -3.661 1.00 85.75 92 VAL A C 1
ATOM 750 O O . VAL A 1 92 ? -11.109 -5.804 -4.233 1.00 85.75 92 VAL A O 1
ATOM 753 N N . GLU A 1 93 ? -11.859 -3.725 -3.835 1.00 85.62 93 GLU A N 1
ATOM 754 C CA . GLU A 1 93 ? -10.900 -3.015 -4.688 1.00 85.62 93 GLU A CA 1
ATOM 755 C C . GLU A 1 93 ? -9.922 -2.176 -3.850 1.00 85.62 93 GLU A C 1
ATOM 757 O O . GLU A 1 93 ? -9.838 -0.956 -3.981 1.00 85.62 93 GLU A O 1
ATOM 762 N N . ALA A 1 94 ? -9.180 -2.841 -2.963 1.00 83.56 94 ALA A N 1
ATOM 763 C CA . ALA A 1 94 ? -8.299 -2.186 -1.999 1.00 83.56 94 ALA A CA 1
ATOM 764 C C . ALA A 1 94 ? -7.148 -1.357 -2.595 1.00 83.56 94 ALA A C 1
ATOM 766 O O . ALA A 1 94 ? -6.809 -0.307 -2.048 1.00 83.56 94 ALA A O 1
ATOM 767 N N . ILE A 1 95 ? -6.518 -1.815 -3.682 1.00 86.50 95 ILE A N 1
ATOM 768 C CA . ILE A 1 95 ? -5.419 -1.085 -4.320 1.00 86.50 95 ILE A CA 1
ATOM 769 C C . ILE A 1 95 ? -5.725 -0.825 -5.782 1.00 86.50 95 ILE A C 1
ATOM 771 O O . ILE A 1 95 ? -6.004 -1.732 -6.562 1.00 86.50 95 ILE A O 1
ATOM 775 N N . ARG A 1 96 ? -5.591 0.449 -6.145 1.00 87.88 96 ARG A N 1
ATOM 776 C CA . ARG A 1 96 ? -5.672 0.940 -7.513 1.00 87.88 96 ARG A CA 1
ATOM 777 C C . ARG A 1 96 ? -4.360 1.627 -7.849 1.00 87.88 96 ARG A C 1
ATOM 779 O O . ARG A 1 96 ? -3.913 2.509 -7.117 1.00 87.88 96 ARG A O 1
ATOM 786 N N . ILE A 1 97 ? -3.752 1.223 -8.954 1.00 87.31 97 ILE A N 1
ATOM 787 C CA . ILE A 1 97 ? -2.575 1.894 -9.498 1.00 87.31 97 ILE A CA 1
ATOM 788 C C . ILE A 1 97 ? -3.073 2.954 -10.476 1.00 87.31 97 ILE A C 1
ATOM 790 O O . ILE A 1 97 ? -3.933 2.679 -11.305 1.00 87.31 97 ILE A O 1
ATOM 794 N N . HIS A 1 98 ? -2.557 4.173 -10.353 1.00 88.38 98 HIS A N 1
ATOM 795 C CA . HIS A 1 98 ? -2.865 5.247 -11.291 1.00 88.38 98 HIS A CA 1
ATOM 796 C C . HIS A 1 98 ? -2.192 4.975 -12.643 1.00 88.38 98 HIS A C 1
ATOM 798 O O . HIS A 1 98 ? -1.019 4.609 -12.668 1.00 88.38 98 HIS A O 1
ATOM 804 N N . ASP A 1 99 ? -2.877 5.235 -13.758 1.00 83.88 99 ASP A N 1
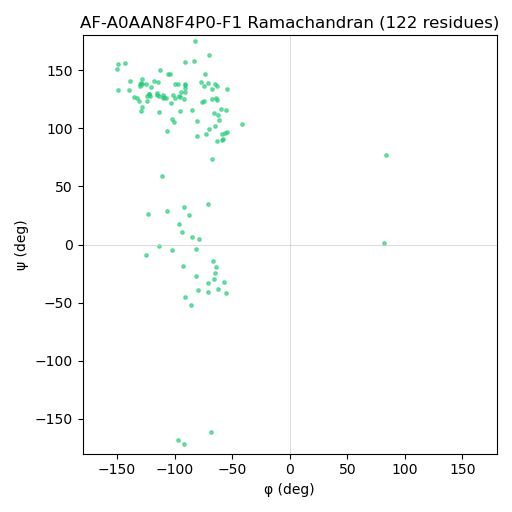ATOM 805 C CA . ASP A 1 99 ? -2.388 4.908 -15.111 1.00 83.88 99 ASP A CA 1
ATOM 806 C C . ASP A 1 99 ? -1.019 5.539 -15.433 1.00 83.88 99 ASP A C 1
ATOM 808 O O . ASP A 1 99 ? -0.183 4.959 -16.119 1.00 83.88 99 ASP A O 1
ATOM 812 N N . GLY A 1 100 ? -0.746 6.720 -14.872 1.00 8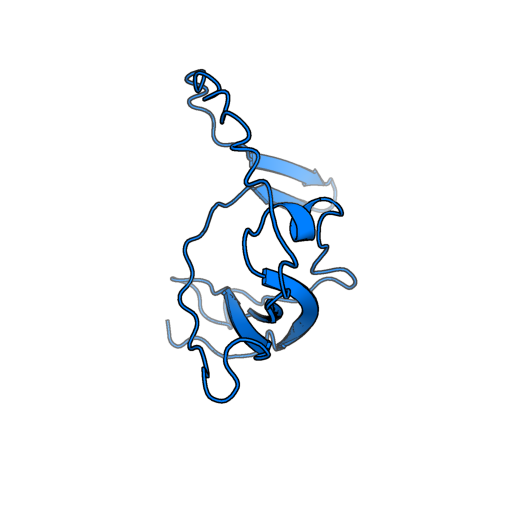2.25 100 GLY A N 1
ATOM 813 C CA . GLY A 1 100 ? 0.543 7.411 -14.993 1.00 82.25 100 GLY A CA 1
ATOM 814 C C . GLY A 1 100 ? 1.676 6.895 -14.089 1.00 82.25 100 GLY A C 1
ATOM 815 O O . GLY A 1 100 ? 2.724 7.533 -14.043 1.00 82.25 100 GLY A O 1
ATOM 816 N N . ALA A 1 101 ? 1.487 5.811 -13.329 1.00 83.69 101 ALA A N 1
ATOM 817 C CA . ALA A 1 101 ? 2.469 5.350 -12.342 1.00 83.69 101 ALA A CA 1
ATOM 818 C C . ALA A 1 101 ? 3.737 4.745 -12.969 1.00 83.69 101 ALA A C 1
ATOM 820 O O . ALA A 1 101 ? 4.836 5.042 -12.505 1.00 83.69 101 ALA A O 1
ATOM 821 N N . ASN A 1 102 ? 3.605 3.956 -14.040 1.00 78.44 102 ASN A N 1
ATOM 822 C CA . ASN A 1 102 ? 4.751 3.300 -14.688 1.00 78.44 102 ASN A CA 1
ATOM 823 C C . ASN A 1 102 ? 5.714 4.308 -15.342 1.00 78.44 102 ASN A C 1
ATOM 825 O O . ASN A 1 102 ? 6.919 4.124 -15.307 1.00 78.44 102 ASN A O 1
ATOM 829 N N . GLY A 1 103 ? 5.216 5.458 -15.810 1.00 75.44 103 GLY A N 1
ATOM 830 C CA . GLY A 1 103 ? 6.064 6.535 -16.342 1.00 75.44 103 GLY A CA 1
ATOM 831 C C . GLY A 1 103 ? 6.699 7.454 -15.289 1.00 75.44 103 GLY A C 1
ATOM 832 O O . GLY A 1 103 ? 7.438 8.369 -15.650 1.00 75.44 103 GLY A O 1
ATOM 833 N N . ALA A 1 104 ? 6.384 7.275 -14.001 1.00 81.56 104 ALA A N 1
ATOM 834 C CA . ALA A 1 104 ? 6.904 8.116 -12.919 1.00 81.56 104 ALA A CA 1
ATOM 835 C C . ALA A 1 104 ? 8.189 7.558 -12.285 1.00 81.56 104 ALA A C 1
ATOM 837 O O . ALA A 1 104 ? 8.911 8.286 -11.601 1.00 81.56 104 ALA A O 1
ATOM 838 N N . LEU A 1 105 ? 8.464 6.271 -12.488 1.00 82.88 105 LEU A N 1
ATOM 839 C CA . LEU A 1 105 ? 9.635 5.586 -11.962 1.00 82.88 105 LEU A CA 1
ATOM 840 C C . LEU A 1 105 ? 10.724 5.558 -13.049 1.00 82.88 105 LEU A C 1
ATOM 842 O O . LEU A 1 105 ? 10.453 5.139 -14.167 1.00 82.88 105 LEU A O 1
ATOM 846 N N . PRO A 1 106 ? 11.963 5.995 -12.761 1.00 79.81 106 PRO A N 1
ATOM 847 C CA . PRO A 1 106 ? 12.979 6.156 -13.803 1.00 79.81 106 PRO A CA 1
ATOM 848 C C . PRO A 1 106 ? 13.511 4.830 -14.365 1.00 79.81 106 PRO A C 1
ATOM 850 O O . PRO A 1 106 ? 13.866 4.777 -15.535 1.00 79.81 106 PRO A O 1
ATOM 853 N N . ASN A 1 107 ? 13.586 3.778 -13.541 1.00 82.19 107 ASN A N 1
ATOM 854 C CA . ASN A 1 107 ? 14.232 2.507 -13.903 1.00 82.19 107 ASN A CA 1
ATOM 855 C C . ASN A 1 107 ? 13.320 1.278 -13.735 1.00 82.19 107 ASN A C 1
ATOM 857 O O . ASN A 1 107 ? 13.709 0.175 -14.111 1.00 82.19 107 ASN A O 1
ATOM 861 N N . PHE A 1 108 ? 12.141 1.438 -13.133 1.00 85.19 108 PHE A N 1
ATOM 862 C CA . PHE A 1 108 ? 11.262 0.331 -12.757 1.00 85.19 108 PHE A CA 1
ATOM 863 C C . PHE A 1 108 ? 9.858 0.558 -13.289 1.00 85.19 108 PHE A C 1
ATOM 865 O O . PHE A 1 108 ? 9.341 1.657 -13.168 1.00 85.19 108 PHE A O 1
ATOM 872 N N . ASP A 1 109 ? 9.209 -0.510 -13.728 1.00 88.50 109 ASP A N 1
ATOM 873 C CA . ASP A 1 109 ? 7.771 -0.548 -13.952 1.00 88.50 109 ASP A CA 1
ATOM 874 C C . ASP A 1 109 ? 7.077 -1.304 -12.822 1.00 88.50 109 ASP A C 1
ATOM 876 O O . ASP A 1 109 ? 7.600 -2.287 -12.281 1.00 88.50 109 ASP A O 1
ATOM 880 N N . ILE A 1 110 ? 5.857 -0.887 -12.494 1.00 89.50 110 ILE A N 1
ATOM 881 C CA . ILE A 1 110 ? 4.975 -1.644 -11.613 1.00 89.50 110 ILE A CA 1
ATOM 882 C C . ILE A 1 110 ? 4.334 -2.748 -12.455 1.00 89.50 110 ILE A C 1
ATOM 884 O O . ILE A 1 110 ? 3.466 -2.495 -13.290 1.00 89.50 110 ILE A O 1
ATOM 888 N N . ALA A 1 111 ? 4.780 -3.986 -12.245 1.00 86.94 111 ALA A N 1
ATOM 889 C CA . ALA A 1 111 ? 4.328 -5.132 -13.023 1.00 86.94 111 ALA A CA 1
ATOM 890 C C . ALA A 1 111 ? 3.043 -5.736 -12.452 1.00 86.94 111 ALA A C 1
ATOM 892 O O . ALA A 1 111 ? 2.077 -5.954 -13.179 1.00 86.94 111 ALA A O 1
ATOM 893 N N . THR A 1 112 ? 3.031 -6.039 -11.151 1.00 87.81 112 THR A N 1
ATOM 894 C CA . THR A 1 112 ? 1.872 -6.652 -10.494 1.00 87.81 112 THR A CA 1
ATOM 895 C C . THR A 1 112 ? 1.680 -6.124 -9.080 1.00 87.81 112 THR A C 1
ATOM 897 O O . THR A 1 112 ? 2.618 -5.656 -8.430 1.00 87.81 112 THR A O 1
ATOM 900 N N . PHE A 1 113 ? 0.442 -6.218 -8.601 1.00 89.94 113 PHE A N 1
ATOM 901 C CA . PHE A 1 113 ? 0.070 -5.899 -7.233 1.00 89.94 113 PHE A CA 1
ATOM 902 C C . PHE A 1 113 ? -0.721 -7.052 -6.623 1.00 89.94 113 PHE A C 1
ATOM 904 O O . PHE A 1 113 ? -1.567 -7.647 -7.294 1.00 89.94 113 PHE A O 1
ATOM 911 N N . ARG A 1 114 ? -0.454 -7.377 -5.356 1.00 89.69 114 ARG A N 1
ATOM 912 C CA . ARG A 1 114 ? -1.162 -8.432 -4.627 1.00 89.69 114 ARG A CA 1
ATOM 913 C C . ARG A 1 114 ? -1.542 -7.972 -3.228 1.00 89.69 114 ARG A C 1
ATOM 915 O O . ARG A 1 114 ? -0.679 -7.574 -2.445 1.00 89.69 114 ARG A O 1
ATOM 922 N N . ASN A 1 115 ? -2.826 -8.100 -2.902 1.00 87.94 115 ASN A N 1
ATOM 923 C CA . ASN A 1 115 ? -3.316 -7.920 -1.539 1.00 87.94 115 ASN A CA 1
ATOM 924 C C . ASN A 1 115 ? -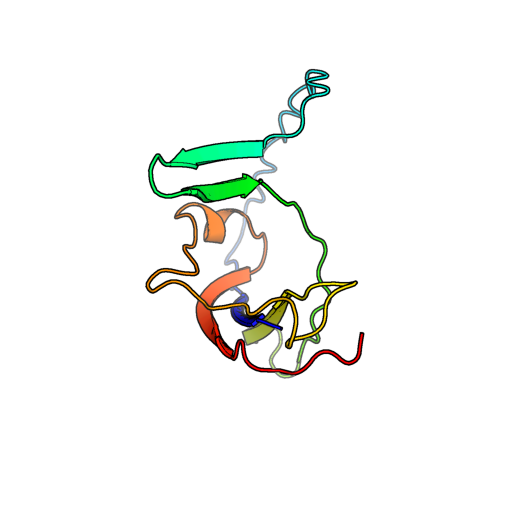2.764 -9.063 -0.680 1.00 87.94 115 ASN A C 1
ATOM 926 O O . ASN A 1 115 ? -2.930 -10.237 -1.012 1.00 87.94 115 ASN A O 1
ATOM 930 N N . GLY A 1 116 ? -2.084 -8.717 0.407 1.00 85.00 116 GLY A N 1
ATOM 931 C CA . GLY A 1 116 ? -1.643 -9.670 1.416 1.00 85.00 116 GLY A CA 1
ATOM 932 C C . GLY A 1 116 ? -2.673 -9.816 2.534 1.00 85.00 116 GLY A C 1
ATOM 933 O O . GLY A 1 116 ? -3.784 -9.287 2.481 1.00 85.00 116 GLY A O 1
ATOM 934 N N . THR A 1 117 ? -2.291 -10.535 3.583 1.00 84.00 117 THR A N 1
ATOM 935 C CA . THR A 1 117 ? -3.158 -10.794 4.737 1.00 84.00 117 THR A CA 1
ATOM 936 C C . THR A 1 117 ? -3.328 -9.563 5.628 1.00 84.00 117 THR A C 1
ATOM 938 O O . THR A 1 117 ? -2.368 -8.819 5.842 1.00 84.00 117 THR A O 1
ATOM 941 N N . CYS A 1 118 ? -4.511 -9.421 6.235 1.00 83.38 118 CYS A N 1
ATOM 942 C CA . CYS A 1 118 ? -4.817 -8.395 7.243 1.00 83.38 118 CYS A CA 1
ATOM 943 C C . CYS A 1 118 ? -4.834 -8.878 8.702 1.00 83.38 118 CYS A C 1
ATOM 945 O O . CYS A 1 118 ? -4.947 -8.078 9.635 1.00 83.38 118 CYS A O 1
ATOM 947 N N . HIS A 1 119 ? -4.671 -10.184 8.915 1.00 73.56 119 HIS A N 1
ATOM 948 C CA . HIS A 1 119 ? -4.958 -10.831 10.197 1.00 73.56 119 HIS A CA 1
ATOM 949 C C . HIS A 1 119 ? -3.759 -10.977 11.142 1.00 73.56 119 HIS A C 1
ATOM 951 O O . HIS A 1 119 ? -3.866 -11.680 12.145 1.00 73.56 119 HIS A O 1
ATOM 957 N N . SER A 1 120 ? -2.609 -10.350 10.876 1.00 69.88 120 SER A N 1
ATOM 958 C CA . SER A 1 120 ? -1.474 -10.502 11.793 1.00 69.88 120 SER A CA 1
ATOM 959 C C . SER A 1 120 ? -1.693 -9.689 13.074 1.00 69.88 120 SER A C 1
ATOM 961 O O . SER A 1 120 ? -1.894 -8.468 13.005 1.00 69.88 120 SER A O 1
ATOM 963 N N . LYS A 1 121 ? -1.646 -10.375 14.228 1.00 67.00 121 LYS A N 1
ATOM 964 C CA . LYS A 1 121 ? -1.673 -9.755 15.558 1.00 67.00 121 LYS A CA 1
ATOM 965 C C . LYS A 1 121 ? -0.442 -8.874 15.740 1.00 67.00 121 LYS A C 1
ATOM 967 O O . LYS A 1 121 ? 0.685 -9.330 15.556 1.00 67.00 121 LYS A O 1
ATOM 972 N N . THR A 1 122 ? -0.670 -7.611 16.066 1.00 67.75 122 THR A N 1
ATOM 973 C CA . THR A 1 122 ? 0.365 -6.674 16.504 1.00 67.75 122 THR A CA 1
ATOM 974 C C . THR A 1 122 ? 0.462 -6.749 18.025 1.00 67.75 122 THR A C 1
ATOM 976 O O . THR A 1 122 ? -0.559 -6.878 18.692 1.00 67.75 122 THR A O 1
ATOM 979 N N . ASN A 1 123 ? 1.683 -6.753 18.564 1.00 60.66 123 ASN A N 1
ATOM 980 C CA . ASN A 1 123 ? 1.958 -6.918 19.999 1.00 60.66 123 ASN A CA 1
ATOM 981 C C . ASN A 1 123 ? 2.034 -5.567 20.735 1.00 60.66 123 ASN A C 1
ATOM 983 O O . ASN A 1 123 ? 2.852 -5.404 21.637 1.00 60.66 123 ASN A O 1
ATOM 987 N N . THR A 1 124 ? 1.261 -4.584 20.281 1.00 58.22 124 THR A N 1
ATOM 988 C CA . THR A 1 124 ? 1.302 -3.219 20.809 1.00 58.22 124 THR A CA 1
ATOM 989 C C . THR A 1 124 ? -0.074 -2.803 21.264 1.00 58.22 124 THR A C 1
ATOM 991 O O . THR A 1 124 ? -1.014 -3.008 20.460 1.00 58.22 124 THR A O 1
#

Mean predicted aligned error: 10.05 Å

Radius of gyration: 18.87 Å; Cα contacts (8 Å, |Δi|>4): 153; chains: 1; bounding box: 47×40×46 Å

InterPro domains:
  IPR006201 Neurotransmitter-gated ion-channel [PTHR18945] (38-116)
  IPR006202 Neurotransmitter-gated ion-channel ligand-binding domain [PF02931] (34-111)
  IPR018000 Neurotransmitter-gated ion-channel, conserved site [PS00236] (58-72)
  IPR036734 Neurotransmitter-gated ion-channel ligand-binding domain superfamily [G3DSA:2.70.170.10] (8-124)
  IPR036734 Neurotransmitter-gated ion-channel ligand-binding domain superfamily [SSF63712] (32-123)

Organism: Trichostrongylus colubriformis (NCBI:txid6319)

Sequence (124 aa):
MCRATVQLKLQMIAGPFYTIKPSSALLKPCFLQENRFLKIRSDGKLIYDRRLTLHLSCSMHLSRYPMDSQNCEIAFASYAYTTDDIKYEWDVEAIRIHDGANGALPNFDIATFRNGTCHSKTNT